Protein AF-A0AAT9QFZ4-F1 (afdb_monomer_lite)

Structure (mmCIF, N/CA/C/O backbone):
data_AF-A0AAT9QFZ4-F1
#
_entry.id   AF-A0AAT9QFZ4-F1
#
loop_
_atom_site.group_PDB
_atom_site.id
_atom_site.type_symbol
_atom_site.label_atom_id
_atom_site.label_alt_id
_atom_site.label_comp_id
_atom_site.label_asym_id
_atom_site.label_entity_id
_atom_site.label_seq_id
_atom_site.pdbx_PDB_ins_code
_atom_site.Cartn_x
_atom_site.Cartn_y
_atom_site.Cartn_z
_atom_site.occupancy
_atom_site.B_iso_or_equiv
_atom_site.auth_seq_id
_atom_site.auth_comp_id
_atom_site.auth_asym_id
_atom_site.auth_atom_id
_atom_site.pdbx_PDB_model_num
ATOM 1 N N . MET A 1 1 ? 22.760 4.584 -12.265 1.00 48.69 1 MET A N 1
ATOM 2 C CA . MET A 1 1 ? 21.454 3.976 -12.589 1.00 48.69 1 MET A CA 1
ATOM 3 C C . MET A 1 1 ? 20.406 4.919 -12.057 1.00 48.69 1 MET A C 1
ATOM 5 O O . MET A 1 1 ? 20.428 5.180 -10.860 1.00 48.69 1 MET A O 1
ATOM 9 N N . ASP A 1 2 ? 19.563 5.447 -12.933 1.00 65.06 2 ASP A N 1
ATOM 10 C CA . ASP A 1 2 ? 18.427 6.268 -12.525 1.00 65.06 2 ASP A CA 1
ATOM 11 C C . ASP A 1 2 ? 17.355 5.357 -11.928 1.00 65.06 2 ASP A C 1
ATOM 13 O O . ASP A 1 2 ? 17.004 4.336 -12.526 1.00 65.06 2 ASP A O 1
ATOM 17 N N . GLY A 1 3 ? 16.874 5.687 -10.731 1.00 73.81 3 GLY A N 1
ATOM 18 C CA . GLY A 1 3 ? 15.786 4.966 -10.087 1.00 73.81 3 GLY A CA 1
ATOM 19 C C . GLY A 1 3 ? 14.534 5.019 -10.950 1.00 73.81 3 GLY A C 1
ATOM 20 O O . GLY A 1 3 ? 14.154 6.075 -11.453 1.00 73.81 3 GLY A O 1
ATOM 21 N N . LYS A 1 4 ? 13.900 3.864 -11.132 1.00 84.88 4 LYS A N 1
ATOM 22 C CA . LYS A 1 4 ? 12.606 3.742 -11.797 1.00 84.88 4 LYS A CA 1
ATOM 23 C C . LYS A 1 4 ? 11.541 3.399 -10.766 1.00 84.88 4 LYS A C 1
ATOM 25 O O . LYS A 1 4 ? 11.828 2.791 -9.736 1.00 84.88 4 LYS A O 1
ATOM 30 N N . CYS A 1 5 ? 10.321 3.813 -11.068 1.00 87.44 5 CYS A N 1
ATOM 31 C CA . CYS A 1 5 ? 9.123 3.390 -10.365 1.00 87.44 5 CYS A CA 1
ATOM 32 C C . CYS A 1 5 ? 8.427 2.330 -11.199 1.00 87.44 5 CYS A C 1
ATOM 34 O O . CYS A 1 5 ? 8.426 2.443 -12.422 1.00 87.44 5 CYS A O 1
ATOM 36 N N . SER A 1 6 ? 7.809 1.342 -10.575 1.00 87.81 6 SER A N 1
ATOM 37 C CA . SER A 1 6 ? 7.064 0.307 -11.289 1.00 87.81 6 SER A CA 1
ATOM 38 C C . SER A 1 6 ? 5.858 -0.150 -10.489 1.00 87.81 6 SER A C 1
ATOM 40 O O . SER A 1 6 ? 5.814 0.049 -9.276 1.00 87.81 6 SER A O 1
ATOM 42 N N . PHE A 1 7 ? 4.905 -0.817 -11.137 1.00 86.75 7 PHE A N 1
ATOM 43 C CA . PHE A 1 7 ? 3.921 -1.598 -10.398 1.00 86.75 7 PHE A CA 1
ATOM 44 C C . PHE A 1 7 ? 4.599 -2.748 -9.658 1.00 86.75 7 PHE A C 1
ATOM 46 O O . PHE A 1 7 ? 5.543 -3.360 -10.160 1.00 86.75 7 PHE A O 1
ATOM 53 N N . PHE A 1 8 ? 4.114 -3.028 -8.455 1.00 85.12 8 PHE A N 1
ATOM 54 C CA . PHE A 1 8 ? 4.544 -4.164 -7.665 1.00 85.12 8 PHE A CA 1
ATOM 55 C C . PHE A 1 8 ? 3.471 -5.260 -7.768 1.00 85.12 8 PHE A C 1
ATOM 57 O O . PHE A 1 8 ? 2.448 -5.167 -7.087 1.00 85.12 8 PHE A O 1
ATOM 64 N N . PRO A 1 9 ? 3.657 -6.272 -8.639 1.00 76.12 9 PRO A N 1
ATOM 65 C CA . PRO A 1 9 ? 2.589 -7.192 -9.039 1.00 76.12 9 PRO A CA 1
ATOM 66 C C . PRO A 1 9 ? 2.037 -8.021 -7.882 1.00 76.12 9 PRO A C 1
ATOM 68 O O . PRO A 1 9 ? 0.861 -8.376 -7.882 1.00 76.12 9 PRO A O 1
ATOM 71 N N . ASP A 1 10 ? 2.869 -8.287 -6.876 1.00 77.19 10 ASP A N 1
ATOM 72 C CA . ASP A 1 10 ? 2.492 -9.094 -5.719 1.00 77.19 10 ASP A CA 1
ATOM 73 C C . ASP A 1 10 ? 1.719 -8.290 -4.658 1.00 77.19 10 ASP A C 1
ATOM 75 O O . ASP A 1 10 ? 1.138 -8.875 -3.743 1.00 77.19 10 ASP A O 1
ATOM 79 N N . ALA A 1 11 ? 1.667 -6.956 -4.770 1.00 79.00 11 ALA A N 1
ATOM 80 C CA . ALA A 1 11 ? 0.873 -6.111 -3.884 1.00 79.00 11 ALA A CA 1
ATOM 81 C C . ALA A 1 11 ? -0.368 -5.586 -4.602 1.00 79.00 11 ALA A C 1
ATOM 83 O O . ALA A 1 11 ? -0.405 -4.466 -5.107 1.00 79.00 11 ALA A O 1
ATOM 84 N N . SER A 1 12 ? -1.427 -6.389 -4.569 1.00 82.69 12 SER A N 1
ATOM 85 C CA . SER A 1 12 ? -2.798 -5.924 -4.810 1.00 82.69 12 SER A CA 1
ATOM 86 C C . SER A 1 12 ? -3.448 -5.357 -3.542 1.00 82.69 12 SER A C 1
ATOM 88 O O . SER A 1 12 ? -4.443 -4.640 -3.613 1.00 82.69 12 SER A O 1
ATOM 90 N N . THR A 1 13 ? -2.881 -5.656 -2.367 1.00 87.56 13 THR A N 1
ATOM 91 C CA . THR A 1 13 ? -3.397 -5.233 -1.059 1.00 87.56 13 THR A CA 1
ATOM 92 C C . THR A 1 13 ? -2.245 -4.954 -0.098 1.00 87.56 13 THR A C 1
ATOM 94 O O . THR A 1 13 ? -1.245 -5.670 -0.134 1.00 87.56 13 THR A O 1
ATOM 97 N N . ILE A 1 14 ? -2.403 -3.980 0.802 1.00 87.94 14 ILE A N 1
ATOM 98 C CA . ILE A 1 14 ? -1.485 -3.766 1.931 1.00 87.94 14 ILE A CA 1
ATOM 99 C C . ILE A 1 14 ? -2.222 -4.038 3.235 1.00 87.94 14 ILE A C 1
ATOM 101 O O . ILE A 1 14 ? -3.335 -3.556 3.443 1.00 87.94 14 ILE A O 1
ATOM 105 N N . THR A 1 15 ? -1.581 -4.774 4.139 1.00 89.69 15 THR A N 1
ATOM 106 C CA . THR A 1 15 ? -2.068 -4.974 5.504 1.00 89.69 15 THR A CA 1
ATOM 107 C C . THR A 1 15 ? -1.220 -4.201 6.502 1.00 89.69 15 THR A C 1
ATOM 109 O O . THR A 1 15 ? 0.005 -4.287 6.461 1.00 89.69 15 THR A O 1
ATOM 112 N N . ALA A 1 16 ? -1.861 -3.506 7.436 1.00 87.12 16 ALA A N 1
ATOM 113 C CA . ALA A 1 16 ? -1.199 -2.877 8.575 1.00 87.12 16 ALA A CA 1
ATOM 114 C C . ALA A 1 16 ? -1.957 -3.201 9.863 1.00 87.12 16 ALA A C 1
ATOM 116 O O . ALA A 1 16 ? -3.169 -3.388 9.841 1.00 87.12 16 ALA A O 1
ATOM 117 N N . ASN A 1 17 ? -1.264 -3.246 10.997 1.00 88.12 17 ASN A N 1
ATOM 118 C CA . ASN A 1 17 ? -1.921 -3.414 12.290 1.00 88.12 17 ASN A CA 1
ATOM 119 C C . ASN A 1 17 ? -2.176 -2.047 12.915 1.00 88.12 17 ASN A C 1
ATOM 121 O O . ASN A 1 17 ? -1.271 -1.218 13.009 1.00 88.12 17 ASN A O 1
ATOM 125 N N . HIS A 1 18 ? -3.407 -1.815 13.360 1.00 83.81 18 HIS A N 1
ATOM 126 C CA . HIS A 1 18 ? -3.744 -0.600 14.083 1.00 83.81 18 HIS A CA 1
ATOM 127 C C . HIS A 1 18 ? -3.112 -0.646 15.484 1.00 83.81 18 HIS A C 1
ATOM 129 O O . HIS A 1 18 ? -3.246 -1.631 16.213 1.00 83.81 18 HIS A O 1
ATOM 135 N N . THR A 1 19 ? -2.413 0.417 15.879 1.00 83.50 19 THR A N 1
ATOM 136 C CA . THR A 1 19 ? -1.668 0.475 17.154 1.00 83.50 19 THR A CA 1
ATOM 137 C C . THR A 1 19 ? -2.573 0.698 18.367 1.00 83.50 19 THR A C 1
ATOM 139 O O . THR A 1 19 ? -2.159 0.488 19.501 1.00 83.50 19 THR A O 1
ATOM 142 N N . GLY A 1 20 ? -3.820 1.109 18.130 1.00 74.38 20 GLY A N 1
ATOM 143 C CA . GLY A 1 20 ? -4.796 1.476 19.161 1.00 74.38 20 GLY A CA 1
ATOM 144 C C . GLY A 1 20 ? -4.849 2.980 19.424 1.00 74.38 20 GLY A C 1
ATOM 145 O O . GLY A 1 20 ? -5.816 3.448 20.016 1.00 74.38 20 GLY A O 1
ATOM 146 N N . ALA A 1 21 ? -3.866 3.737 18.930 1.00 74.94 21 ALA A N 1
ATOM 147 C CA . ALA A 1 21 ? -3.907 5.190 18.937 1.00 74.94 21 ALA A CA 1
ATOM 148 C C . ALA A 1 21 ? -4.867 5.690 17.853 1.00 74.94 21 ALA A C 1
ATOM 150 O O . ALA A 1 21 ? -4.721 5.358 16.679 1.00 74.94 21 ALA A O 1
ATOM 151 N N . ASP A 1 22 ? -5.847 6.484 18.260 1.00 75.75 22 ASP A N 1
ATOM 152 C CA . ASP A 1 22 ? -6.744 7.178 17.349 1.00 75.75 22 ASP A CA 1
ATOM 153 C C . ASP A 1 22 ? -6.102 8.509 16.947 1.00 75.75 22 ASP A C 1
ATOM 155 O O . ASP A 1 22 ? -5.947 9.416 17.767 1.00 75.75 22 ASP A O 1
ATOM 159 N N . HIS A 1 23 ? -5.658 8.600 15.695 1.00 73.81 23 HIS A N 1
ATOM 160 C CA . HIS A 1 23 ? -5.078 9.829 15.169 1.00 73.81 23 HIS A CA 1
ATOM 161 C C . HIS A 1 23 ? -6.180 10.775 14.671 1.00 73.81 23 HIS A C 1
ATOM 163 O O . HIS A 1 23 ? -7.075 10.337 13.936 1.00 73.81 23 HIS A O 1
ATOM 169 N N . PRO A 1 24 ? -6.103 12.083 14.994 1.00 72.69 24 PRO A N 1
ATOM 170 C CA . PRO A 1 24 ? -7.007 13.081 14.433 1.00 72.69 24 PRO A CA 1
ATOM 171 C C . PRO A 1 24 ? -7.038 12.983 12.902 1.00 72.69 24 PRO A C 1
ATOM 173 O O . PRO A 1 24 ? -5.991 12.952 12.260 1.00 72.69 24 PRO A O 1
ATOM 176 N N . GLY A 1 25 ? -8.235 12.897 12.322 1.00 76.81 25 GLY A N 1
ATOM 177 C CA . GLY A 1 25 ? -8.430 12.801 10.871 1.00 76.81 25 GLY A CA 1
ATOM 178 C C . GLY A 1 25 ? -8.379 11.384 10.287 1.00 76.81 25 GLY A C 1
ATOM 179 O O . GLY A 1 25 ? -8.813 11.202 9.150 1.00 76.81 25 GLY A O 1
ATOM 180 N N . PHE A 1 26 ? -7.954 10.355 11.038 1.00 82.25 26 PHE A N 1
ATOM 181 C CA . PHE A 1 26 ? -7.979 8.971 10.534 1.00 82.25 26 PHE A CA 1
ATOM 182 C C . PHE A 1 26 ? -9.410 8.519 10.221 1.00 82.25 26 PHE A C 1
ATOM 184 O O . PHE A 1 26 ? -9.680 8.011 9.135 1.00 82.25 26 PHE A O 1
ATOM 191 N N . ARG A 1 27 ? -10.351 8.771 11.142 1.00 85.19 27 ARG A N 1
ATOM 192 C CA . ARG A 1 27 ? -11.767 8.426 10.939 1.00 85.19 27 ARG A CA 1
ATOM 193 C C . ARG A 1 27 ? -12.371 9.112 9.719 1.00 85.19 27 ARG A C 1
ATOM 195 O O . ARG A 1 27 ? -13.060 8.463 8.939 1.00 85.19 27 ARG A O 1
ATOM 202 N N . GLU A 1 28 ? -12.109 10.404 9.557 1.00 83.94 28 GLU A N 1
ATOM 203 C CA . GLU A 1 28 ? -12.592 11.190 8.418 1.00 83.94 28 GLU A CA 1
ATOM 204 C C . GLU A 1 28 ? -12.022 10.650 7.103 1.00 83.94 28 GLU A C 1
ATOM 206 O O . GLU A 1 28 ? -12.772 10.390 6.168 1.00 83.94 28 GLU A O 1
ATOM 211 N N . THR A 1 29 ? -10.721 10.357 7.082 1.00 81.88 29 THR A N 1
ATOM 212 C CA . THR A 1 29 ? -10.016 9.793 5.924 1.00 81.88 29 THR A CA 1
ATOM 213 C C . THR A 1 29 ? -10.564 8.419 5.526 1.00 81.88 29 THR A C 1
ATOM 215 O O . THR A 1 29 ? -10.817 8.164 4.350 1.00 81.88 29 THR A O 1
ATOM 218 N N . VAL A 1 30 ? -10.802 7.530 6.498 1.00 85.25 30 VAL A N 1
ATOM 219 C CA . VAL A 1 30 ? -11.407 6.211 6.240 1.00 85.25 30 VAL A CA 1
ATOM 220 C C . VAL A 1 30 ? -12.848 6.354 5.745 1.00 85.25 30 VAL A C 1
ATOM 222 O O . VAL A 1 30 ? -13.244 5.649 4.820 1.00 85.25 30 VAL A O 1
ATOM 225 N N . THR A 1 31 ? -13.616 7.281 6.322 1.00 85.81 31 THR A N 1
ATOM 226 C CA . THR A 1 31 ? -15.020 7.524 5.944 1.00 85.81 31 THR A CA 1
ATOM 227 C C . THR A 1 31 ? -15.139 8.134 4.545 1.00 85.81 31 THR A C 1
ATOM 229 O O . THR A 1 31 ? -16.063 7.794 3.812 1.00 85.81 31 THR A O 1
ATOM 232 N N . ALA A 1 32 ? -14.191 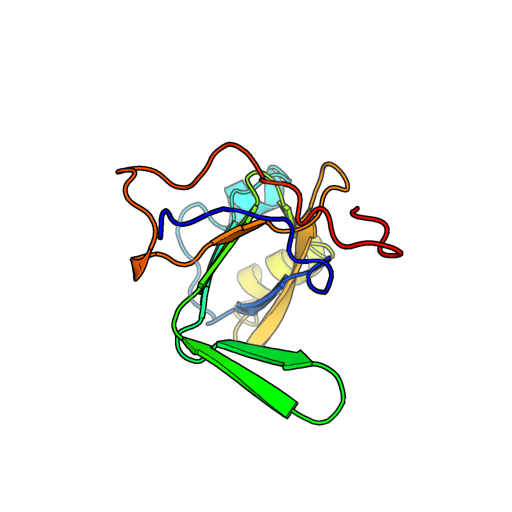8.984 4.141 1.00 83.94 32 ALA A N 1
ATOM 233 C CA . ALA A 1 32 ? -14.139 9.568 2.800 1.00 83.94 32 ALA A CA 1
ATOM 234 C C . ALA A 1 32 ? -13.894 8.525 1.691 1.00 83.94 32 ALA A C 1
ATOM 236 O O . ALA A 1 32 ? -14.177 8.791 0.525 1.00 83.94 32 ALA A O 1
ATOM 237 N N . GLY A 1 33 ? -13.389 7.335 2.039 1.00 79.38 33 GLY A N 1
ATOM 238 C CA . GLY A 1 33 ? -13.271 6.202 1.118 1.00 79.38 33 GLY A CA 1
ATOM 239 C C . GLY A 1 33 ? -12.116 6.289 0.116 1.00 79.38 33 GLY A C 1
ATOM 240 O O . GLY A 1 33 ? -12.020 5.431 -0.759 1.00 79.38 33 GLY A O 1
ATOM 241 N N . ALA A 1 34 ? -11.236 7.283 0.244 1.00 82.75 34 ALA A N 1
ATOM 242 C CA . ALA A 1 34 ? -10.030 7.421 -0.563 1.00 82.75 34 ALA A CA 1
ATOM 243 C C . ALA A 1 34 ? -8.908 8.054 0.267 1.00 82.75 34 ALA A C 1
ATOM 245 O O . ALA A 1 34 ? -9.041 9.172 0.764 1.00 82.75 34 ALA A O 1
ATOM 246 N N . LEU A 1 35 ? -7.796 7.336 0.405 1.00 87.31 35 LEU A N 1
ATOM 247 C CA . LEU A 1 35 ? -6.606 7.797 1.114 1.00 87.31 35 LEU A CA 1
ATOM 248 C C . LEU A 1 35 ? -5.343 7.499 0.314 1.00 87.31 35 LEU A C 1
ATOM 250 O O . LEU A 1 35 ? -5.237 6.457 -0.327 1.00 87.31 35 LEU A O 1
ATOM 254 N N . SER A 1 36 ? -4.373 8.405 0.371 1.00 87.62 36 SER A N 1
ATOM 255 C CA . SER A 1 36 ? -3.032 8.115 -0.129 1.00 87.62 36 SER A CA 1
ATOM 256 C C . SER A 1 36 ? -2.301 7.268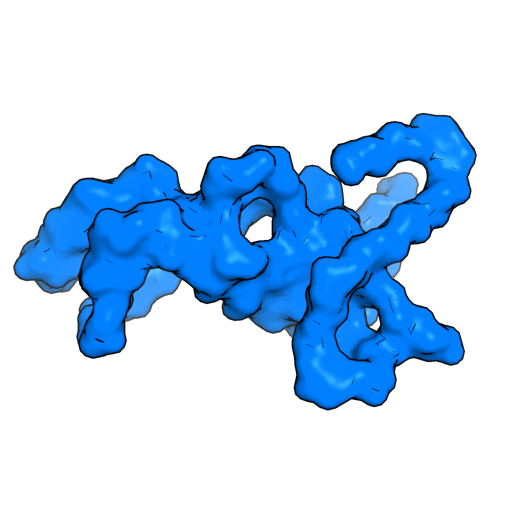 0.906 1.00 87.62 36 SER A C 1
ATOM 258 O O . SER A 1 36 ? -2.311 7.592 2.096 1.00 87.62 36 SER A O 1
ATOM 260 N N . LEU A 1 37 ? -1.691 6.170 0.467 1.00 88.94 37 LEU A N 1
ATOM 261 C CA . LEU A 1 37 ? -0.928 5.274 1.328 1.00 88.94 37 LEU A CA 1
ATOM 262 C C . LEU A 1 37 ? 0.514 5.209 0.843 1.00 88.94 37 LEU A C 1
ATOM 264 O O . LEU A 1 37 ? 0.762 4.985 -0.338 1.00 88.94 37 LEU A O 1
ATOM 268 N N . GLN A 1 38 ? 1.454 5.345 1.773 1.00 90.38 38 GLN A N 1
ATOM 269 C CA . GLN A 1 38 ? 2.878 5.139 1.546 1.00 90.38 38 GLN A CA 1
ATOM 270 C C . GLN A 1 38 ? 3.454 4.334 2.712 1.00 90.38 38 GLN A C 1
ATOM 272 O O . GLN A 1 38 ? 3.182 4.625 3.876 1.00 90.38 38 GLN A O 1
ATOM 277 N N . THR A 1 39 ? 4.255 3.322 2.402 1.00 89.38 39 THR A N 1
ATOM 278 C CA . THR A 1 39 ? 4.976 2.506 3.380 1.00 89.38 39 THR A CA 1
ATOM 279 C C . THR A 1 39 ? 6.412 2.283 2.914 1.00 89.38 39 THR A C 1
ATOM 281 O O . THR A 1 39 ? 6.686 2.244 1.716 1.00 89.38 39 THR A O 1
ATOM 284 N N . GLN A 1 40 ? 7.333 2.176 3.867 1.00 91.38 40 GLN A N 1
ATOM 285 C CA . GLN A 1 40 ? 8.757 1.959 3.629 1.00 91.38 40 GLN A CA 1
ATOM 286 C C . GLN A 1 40 ? 9.150 0.593 4.175 1.00 91.38 40 GLN A C 1
ATOM 288 O O . GLN A 1 40 ? 8.841 0.283 5.327 1.00 91.38 40 GLN A O 1
ATOM 293 N N . TRP A 1 41 ? 9.834 -0.202 3.358 1.00 90.75 41 TRP A N 1
ATOM 294 C CA . TRP A 1 41 ? 10.352 -1.518 3.728 1.00 90.75 41 TRP A CA 1
ATOM 295 C C . TRP A 1 41 ? 11.870 -1.518 3.551 1.00 90.75 41 TRP A C 1
ATOM 297 O O . TRP A 1 41 ? 12.341 -1.305 2.439 1.00 90.75 41 TRP A O 1
ATOM 307 N N . ASP A 1 42 ? 12.628 -1.752 4.625 1.00 89.31 42 ASP A N 1
ATOM 308 C CA . ASP A 1 42 ? 14.087 -1.546 4.636 1.00 89.31 42 ASP A CA 1
ATOM 309 C C . ASP A 1 42 ? 14.906 -2.749 4.123 1.00 89.31 42 ASP A C 1
ATOM 311 O O . ASP A 1 42 ? 15.959 -2.562 3.521 1.00 89.31 42 ASP A O 1
ATOM 315 N N . ASP A 1 43 ? 14.400 -3.977 4.283 1.00 88.56 43 ASP A N 1
ATOM 316 C CA . ASP A 1 43 ? 15.092 -5.225 3.910 1.00 88.56 43 ASP A CA 1
ATOM 317 C C . ASP A 1 43 ? 14.347 -5.995 2.811 1.00 88.56 43 ASP A C 1
ATOM 319 O O . ASP A 1 43 ? 14.129 -7.213 2.890 1.00 88.56 43 ASP A O 1
ATOM 323 N N . PHE A 1 44 ? 13.904 -5.286 1.774 1.00 89.06 44 PHE A N 1
ATOM 324 C CA . PHE A 1 44 ? 13.111 -5.901 0.723 1.00 89.06 44 PHE A CA 1
ATOM 325 C C . PHE A 1 44 ? 13.947 -6.835 -0.153 1.00 89.06 44 PHE A C 1
ATOM 327 O O . PHE A 1 44 ? 15.098 -6.563 -0.514 1.00 89.06 44 PHE A O 1
ATOM 334 N N . ALA A 1 45 ? 13.344 -7.964 -0.510 1.00 88.69 45 ALA A N 1
ATOM 335 C CA . ALA A 1 45 ? 13.969 -8.975 -1.334 1.00 88.69 45 ALA A CA 1
ATOM 336 C C . ALA A 1 45 ? 12.940 -9.646 -2.230 1.00 88.69 45 ALA A C 1
ATOM 338 O O . ALA A 1 45 ? 11.824 -9.931 -1.797 1.00 88.69 45 ALA A O 1
ATOM 339 N N . ILE A 1 46 ? 13.358 -9.964 -3.449 1.00 85.00 46 ILE A N 1
ATOM 340 C CA . ILE A 1 46 ? 12.549 -10.713 -4.408 1.00 85.00 46 ILE A CA 1
ATOM 341 C C . ILE A 1 46 ? 13.163 -12.083 -4.667 1.00 85.00 46 ILE A C 1
ATOM 343 O O . ILE A 1 46 ? 14.382 -12.269 -4.587 1.00 85.00 46 ILE A O 1
ATOM 347 N N . GLN A 1 47 ? 12.310 -13.050 -4.985 1.00 84.88 47 GLN A N 1
ATOM 348 C CA . GLN A 1 47 ? 12.727 -14.389 -5.373 1.00 84.88 47 GLN A CA 1
ATOM 349 C C . GLN A 1 47 ? 12.785 -14.476 -6.903 1.00 84.88 47 GLN A C 1
ATOM 351 O O . GLN A 1 47 ? 11.782 -14.261 -7.575 1.00 84.88 47 GLN A O 1
ATOM 356 N N . ILE A 1 48 ? 13.949 -14.823 -7.455 1.00 82.25 48 ILE A N 1
ATOM 357 C CA . ILE A 1 48 ? 14.144 -15.068 -8.890 1.00 82.25 48 ILE A CA 1
ATOM 358 C C . ILE A 1 48 ? 14.630 -16.508 -9.057 1.00 82.25 48 ILE A C 1
ATOM 360 O O . ILE A 1 48 ? 15.781 -16.841 -8.754 1.00 82.25 48 ILE A O 1
ATOM 364 N N . GLY A 1 49 ? 13.734 -17.389 -9.508 1.00 84.94 49 GLY A N 1
ATOM 365 C CA . GLY A 1 49 ? 13.997 -18.827 -9.558 1.00 84.94 49 GLY A CA 1
ATOM 366 C C . GLY A 1 49 ? 14.335 -19.371 -8.166 1.00 84.94 49 GLY A C 1
ATOM 367 O O . GLY A 1 49 ? 13.540 -19.256 -7.239 1.00 84.94 49 GLY A O 1
ATOM 368 N N . ASN A 1 50 ? 15.532 -19.937 -7.994 1.00 90.38 50 ASN A N 1
ATOM 369 C CA . ASN A 1 50 ? 16.023 -20.446 -6.707 1.00 90.38 50 ASN A CA 1
ATOM 370 C C . ASN A 1 50 ? 16.927 -19.459 -5.943 1.00 90.38 50 ASN A C 1
ATOM 372 O O . ASN A 1 50 ? 17.542 -19.845 -4.950 1.00 90.38 50 ASN A O 1
ATOM 376 N N . ARG A 1 51 ? 17.024 -18.198 -6.383 1.00 89.75 51 ARG A N 1
ATOM 377 C CA . ARG A 1 51 ? 17.866 -17.177 -5.748 1.00 89.75 51 ARG A CA 1
ATOM 378 C C . ARG A 1 51 ? 17.022 -16.070 -5.129 1.00 89.75 51 ARG A C 1
ATOM 380 O O . ARG A 1 51 ? 16.119 -15.541 -5.769 1.00 89.75 51 ARG A O 1
ATOM 387 N N . LYS A 1 52 ? 17.380 -15.684 -3.905 1.00 90.62 52 LYS A N 1
ATOM 388 C CA . LYS A 1 52 ? 16.863 -14.486 -3.241 1.00 90.62 52 LYS A CA 1
ATOM 389 C C . LYS A 1 52 ? 17.768 -13.306 -3.588 1.00 90.62 52 LYS A C 1
ATOM 391 O O . LYS A 1 52 ? 18.968 -13.358 -3.318 1.00 90.62 52 LYS A O 1
ATOM 396 N N . LEU A 1 53 ? 17.205 -12.263 -4.186 1.00 89.25 53 LEU A N 1
ATOM 397 C CA . LEU A 1 53 ? 17.904 -11.018 -4.483 1.00 89.25 53 LEU A CA 1
ATOM 398 C C . LEU A 1 53 ? 17.500 -9.965 -3.452 1.00 89.25 53 LEU A C 1
ATOM 400 O O . LEU A 1 53 ? 16.339 -9.566 -3.402 1.00 89.25 53 LEU A O 1
ATOM 404 N N . MET A 1 54 ? 18.460 -9.529 -2.635 1.00 91.12 54 MET A N 1
ATOM 405 C CA . MET A 1 54 ? 18.266 -8.415 -1.706 1.00 91.12 54 MET A CA 1
ATOM 406 C C . MET A 1 54 ? 18.299 -7.105 -2.489 1.00 91.12 54 MET A C 1
ATOM 408 O O . MET A 1 54 ? 19.285 -6.809 -3.165 1.00 91.12 54 MET A O 1
ATOM 412 N N . LEU A 1 55 ? 17.214 -6.347 -2.398 1.00 86.62 55 LEU A N 1
ATOM 413 C CA . LEU A 1 55 ? 17.046 -5.054 -3.051 1.00 86.62 55 LEU A CA 1
ATOM 414 C C . LEU A 1 55 ? 17.262 -3.883 -2.081 1.00 86.62 55 LEU A C 1
ATOM 416 O O . LEU A 1 55 ? 17.534 -2.775 -2.534 1.00 86.62 55 LEU A O 1
ATOM 420 N N . GLY A 1 56 ? 17.196 -4.146 -0.772 1.00 90.81 56 GLY A N 1
ATOM 421 C CA . GLY A 1 56 ? 17.349 -3.136 0.272 1.00 90.81 56 GLY A CA 1
ATOM 422 C C . GLY A 1 56 ? 16.059 -2.351 0.465 1.00 90.81 56 GLY A C 1
ATOM 423 O O . GLY A 1 56 ? 14.969 -2.925 0.416 1.00 90.81 56 GLY A O 1
ATOM 424 N N . GLN A 1 57 ? 16.182 -1.043 0.672 1.00 93.06 57 GLN A N 1
ATOM 425 C CA . GLN A 1 57 ? 15.036 -0.199 0.963 1.00 93.06 57 GLN A CA 1
ATOM 426 C C . GLN A 1 57 ? 14.164 0.035 -0.278 1.00 93.06 57 GLN A C 1
ATOM 428 O O . GLN A 1 57 ? 14.653 0.442 -1.337 1.00 93.06 57 GLN A O 1
ATOM 433 N N . ILE A 1 58 ? 12.853 -0.148 -0.126 1.00 91.88 58 ILE A N 1
ATOM 434 C CA . ILE A 1 58 ? 11.844 0.284 -1.098 1.00 91.88 58 ILE A CA 1
ATOM 435 C C . ILE A 1 58 ? 10.765 1.127 -0.422 1.00 91.88 58 ILE A C 1
ATOM 437 O O . ILE A 1 58 ? 10.458 0.959 0.760 1.00 91.88 58 ILE A O 1
ATOM 441 N N . ILE A 1 59 ? 10.150 2.005 -1.204 1.00 92.38 59 ILE A N 1
ATOM 442 C CA . ILE A 1 59 ? 8.900 2.669 -0.855 1.00 92.38 59 ILE A CA 1
ATOM 443 C C . ILE A 1 59 ? 7.803 2.074 -1.726 1.00 92.38 59 ILE A C 1
ATOM 445 O O . ILE A 1 59 ? 7.917 2.080 -2.952 1.00 92.38 59 ILE A O 1
ATOM 449 N N . LEU A 1 60 ? 6.746 1.587 -1.082 1.00 91.81 60 LEU A N 1
ATOM 450 C CA . LEU A 1 60 ? 5.523 1.114 -1.715 1.00 91.81 60 LEU A CA 1
ATOM 451 C C . LEU A 1 60 ? 4.414 2.138 -1.451 1.00 91.81 60 LEU A C 1
ATOM 453 O O . LEU A 1 60 ? 4.194 2.533 -0.305 1.00 91.81 60 LEU A O 1
ATOM 457 N N . PHE A 1 61 ? 3.721 2.589 -2.491 1.00 92.25 61 PHE A N 1
ATOM 458 C CA . PHE A 1 61 ? 2.708 3.631 -2.361 1.00 92.25 61 PHE A CA 1
ATOM 459 C C . PHE A 1 61 ? 1.556 3.475 -3.352 1.00 92.25 61 PHE A C 1
ATOM 461 O O . PHE A 1 61 ? 1.672 2.809 -4.382 1.00 92.25 61 PHE A O 1
ATOM 468 N N . HIS A 1 62 ? 0.430 4.104 -3.030 1.00 92.12 62 HIS A N 1
ATOM 469 C CA . HIS A 1 62 ? -0.720 4.214 -3.913 1.00 92.12 62 HIS A CA 1
ATOM 470 C C . HIS A 1 62 ? -1.490 5.510 -3.618 1.00 92.12 62 HIS A C 1
ATOM 472 O O . HIS A 1 62 ? -1.764 5.789 -2.448 1.00 92.12 62 HIS A O 1
ATOM 478 N N . PRO A 1 63 ? -1.857 6.306 -4.641 1.00 90.06 63 PRO A N 1
ATOM 479 C CA . PRO A 1 63 ? -2.475 7.618 -4.434 1.00 90.06 63 PRO A CA 1
ATOM 480 C C . PRO A 1 63 ? -3.912 7.544 -3.902 1.00 90.06 63 PRO A C 1
ATOM 482 O O . PRO A 1 63 ? -4.393 8.512 -3.321 1.00 90.06 63 PRO A O 1
ATOM 485 N N . SER A 1 64 ? -4.603 6.418 -4.108 1.00 91.38 64 SER A N 1
ATOM 486 C CA . SER A 1 64 ? -5.994 6.247 -3.680 1.00 91.38 64 SER A CA 1
ATOM 487 C C . SER A 1 64 ? -6.312 4.808 -3.278 1.00 91.38 64 SER A C 1
ATOM 489 O O . SER A 1 64 ? -6.482 3.929 -4.122 1.00 91.38 64 SER A O 1
ATOM 491 N N . VAL A 1 65 ? -6.372 4.540 -1.980 1.00 93.19 65 VAL A N 1
ATOM 492 C CA . VAL A 1 65 ? -6.799 3.256 -1.415 1.00 93.19 65 VAL A CA 1
ATOM 493 C C . VAL A 1 65 ? -8.008 3.455 -0.514 1.00 93.19 65 VAL A C 1
ATOM 495 O O . VAL A 1 65 ? -8.280 4.554 -0.035 1.00 93.19 65 VAL A O 1
ATOM 498 N N . ARG A 1 66 ? -8.730 2.373 -0.254 1.00 93.00 66 ARG A N 1
ATOM 499 C CA . ARG A 1 66 ? -9.793 2.314 0.747 1.00 93.00 66 ARG A CA 1
ATOM 500 C C . ARG A 1 66 ? -9.530 1.176 1.711 1.00 93.00 66 ARG A C 1
ATOM 502 O O . ARG A 1 66 ? -8.863 0.199 1.366 1.00 93.00 66 ARG A O 1
ATOM 509 N N . LEU A 1 67 ? -10.101 1.286 2.901 1.00 92.88 67 LEU A N 1
ATOM 510 C CA . LEU A 1 67 ? -10.148 0.166 3.824 1.00 92.88 67 LEU A CA 1
ATOM 511 C C . LEU A 1 67 ? -11.242 -0.811 3.375 1.00 92.88 67 LEU A C 1
ATOM 513 O O . LEU A 1 67 ? -12.368 -0.392 3.108 1.00 92.88 67 LEU A O 1
ATOM 517 N N . GLU A 1 68 ? -10.916 -2.099 3.260 1.00 92.06 68 GLU A N 1
ATOM 518 C CA . GLU A 1 68 ? -11.877 -3.113 2.796 1.00 92.06 68 GLU A CA 1
ATOM 519 C C . GLU A 1 68 ? -13.057 -3.276 3.771 1.00 92.06 68 GLU A C 1
ATOM 521 O O . GLU A 1 68 ? -14.196 -3.365 3.324 1.00 92.06 68 GLU A O 1
ATOM 526 N N . ASP A 1 69 ? -12.788 -3.227 5.081 1.00 90.69 69 ASP A N 1
ATOM 527 C CA . ASP A 1 69 ? -13.768 -3.379 6.168 1.00 90.69 69 ASP A CA 1
ATOM 528 C C . ASP A 1 69 ? -13.773 -2.141 7.090 1.00 90.69 69 ASP A C 1
ATOM 530 O O . ASP A 1 69 ? -13.458 -2.190 8.284 1.00 90.69 69 ASP A O 1
ATOM 534 N N . ALA A 1 70 ? -14.043 -0.980 6.483 1.00 91.06 70 ALA A N 1
ATOM 535 C CA . ALA A 1 70 ? -14.030 0.325 7.146 1.00 91.06 70 ALA A CA 1
ATOM 536 C C . 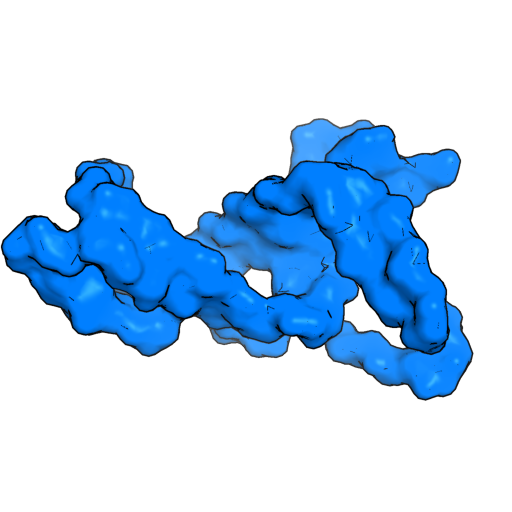ALA A 1 70 ? -14.930 0.374 8.391 1.00 91.06 70 ALA A C 1
ATOM 538 O O . ALA A 1 70 ? -14.498 0.842 9.444 1.00 91.06 70 ALA A O 1
ATOM 539 N N . GLU A 1 71 ? -16.158 -0.134 8.285 1.00 91.12 71 GLU A N 1
ATOM 540 C CA . GLU A 1 71 ? -17.156 -0.078 9.356 1.00 91.12 71 GLU A CA 1
ATOM 541 C C . GLU A 1 71 ? -16.700 -0.848 10.601 1.00 91.12 71 GLU A C 1
ATOM 543 O O . GLU A 1 71 ? -16.698 -0.295 11.705 1.00 91.12 71 GLU A O 1
ATOM 548 N N . THR A 1 72 ? -16.221 -2.083 10.431 1.00 90.56 72 THR A N 1
ATOM 549 C CA . THR A 1 72 ? -15.740 -2.905 11.550 1.00 90.56 72 THR A CA 1
ATOM 550 C C . THR A 1 72 ? -14.534 -2.270 12.231 1.00 90.56 72 THR A C 1
ATOM 552 O O . THR A 1 72 ? -14.459 -2.233 13.464 1.00 90.56 72 THR A O 1
ATOM 555 N N . VAL A 1 73 ? -13.582 -1.744 11.454 1.00 90.31 73 VAL A N 1
ATOM 556 C CA . VAL A 1 73 ? -12.394 -1.087 12.017 1.00 90.31 73 VAL A CA 1
ATOM 557 C C . VAL A 1 73 ? -12.788 0.174 12.784 1.00 90.31 73 VAL A C 1
ATOM 559 O O . VAL A 1 73 ? -12.374 0.336 13.932 1.00 90.31 73 VAL A O 1
ATOM 562 N N . LEU A 1 74 ? -13.639 1.033 12.216 1.00 90.25 74 LEU A N 1
ATOM 563 C CA . LEU A 1 74 ? -14.122 2.244 12.890 1.00 90.25 74 LEU A CA 1
ATOM 564 C C . LEU A 1 74 ? -14.936 1.927 14.154 1.00 90.25 74 LEU A C 1
ATOM 566 O O . LEU A 1 74 ? -14.808 2.636 15.160 1.00 90.25 74 LEU A O 1
ATOM 570 N N . GLY A 1 75 ? -15.718 0.845 14.138 1.00 91.00 75 GLY A N 1
ATOM 571 C CA . GLY A 1 75 ? -16.422 0.327 15.309 1.00 91.00 75 GLY A CA 1
ATOM 572 C C . GLY A 1 75 ? -15.455 -0.067 16.427 1.00 91.00 75 GLY A C 1
ATOM 573 O O . GLY A 1 75 ? -15.604 0.384 17.565 1.00 91.00 75 GLY A O 1
ATOM 574 N N . LYS A 1 76 ? -14.394 -0.816 16.100 1.00 90.50 76 LYS A N 1
ATOM 575 C CA . LYS A 1 76 ? -13.348 -1.191 17.068 1.00 90.50 76 LYS A CA 1
ATOM 576 C C . LYS A 1 76 ? -12.573 0.011 17.603 1.00 90.50 76 LYS A C 1
ATOM 578 O O . LYS A 1 76 ? -12.248 0.024 18.788 1.00 90.50 76 LYS A O 1
ATOM 583 N N . ILE A 1 77 ? -12.296 1.025 16.779 1.00 88.69 77 ILE A N 1
ATOM 584 C CA . ILE A 1 77 ? -11.641 2.265 17.242 1.00 88.69 77 ILE A CA 1
ATOM 585 C C . ILE A 1 77 ? -12.553 2.986 18.236 1.00 88.69 77 ILE A C 1
ATOM 587 O O . ILE A 1 77 ? -12.110 3.365 19.316 1.00 88.69 77 ILE A O 1
ATOM 591 N N . SER A 1 78 ? -13.841 3.121 17.914 1.00 89.62 78 SER A N 1
ATOM 592 C CA . SER A 1 78 ? -14.832 3.756 18.797 1.00 89.62 78 SER A CA 1
ATOM 593 C C . SER A 1 78 ? -15.029 3.008 20.119 1.00 89.62 78 SER A C 1
ATOM 595 O O . SER A 1 78 ? -15.263 3.642 21.143 1.00 89.62 78 SER A O 1
ATOM 597 N N . ALA A 1 79 ? -14.866 1.683 20.123 1.00 90.19 79 ALA A N 1
ATOM 598 C CA . ALA A 1 79 ? -14.912 0.857 21.328 1.00 90.19 79 ALA A CA 1
ATOM 599 C C . ALA A 1 79 ? -13.587 0.815 22.122 1.00 90.19 79 ALA A C 1
ATOM 601 O O . ALA A 1 79 ? -13.526 0.153 23.157 1.00 90.19 79 ALA A O 1
ATOM 602 N N . GLY A 1 80 ? -12.510 1.456 21.645 1.00 88.94 80 GLY A N 1
ATOM 603 C CA . GLY A 1 80 ? -11.178 1.362 22.261 1.00 88.94 80 GLY A CA 1
ATOM 604 C C . GLY A 1 80 ? -10.508 -0.013 22.101 1.00 88.94 80 GLY A C 1
ATOM 605 O O . GLY A 1 80 ? -9.589 -0.348 22.841 1.00 88.94 80 GLY A O 1
ATOM 606 N N . GLN A 1 81 ? -10.962 -0.820 21.138 1.00 91.12 81 GLN A N 1
ATOM 607 C CA . GLN A 1 81 ? -10.539 -2.207 20.891 1.00 91.12 81 GLN A CA 1
ATOM 608 C C . GLN A 1 81 ? -9.763 -2.372 19.573 1.00 91.12 81 GLN A C 1
ATOM 610 O O . GLN A 1 81 ? -9.597 -3.480 19.067 1.00 91.12 81 GLN A O 1
ATOM 615 N N . ALA A 1 82 ? -9.300 -1.274 18.976 1.00 87.88 82 ALA A N 1
ATOM 616 C CA . ALA A 1 82 ? -8.627 -1.320 17.680 1.00 87.88 82 ALA A CA 1
ATOM 617 C C . ALA A 1 82 ? -7.181 -1.826 17.739 1.00 87.88 82 ALA A C 1
ATOM 619 O O . ALA A 1 82 ? -6.645 -2.207 16.702 1.00 87.88 82 ALA A O 1
ATOM 620 N N . ALA A 1 83 ? -6.538 -1.845 18.909 1.00 91.25 83 ALA A N 1
ATOM 621 C CA . ALA A 1 83 ? -5.162 -2.323 19.038 1.00 91.25 83 ALA A CA 1
ATOM 622 C C . ALA A 1 83 ? -5.017 -3.763 18.507 1.00 91.25 83 ALA A C 1
ATOM 624 O O . ALA A 1 83 ? -5.771 -4.656 18.889 1.00 91.25 83 ALA A O 1
ATOM 625 N N . GLY A 1 84 ? -4.067 -3.977 17.595 1.00 89.00 84 GLY A N 1
ATOM 626 C CA . GLY A 1 84 ? -3.824 -5.275 16.958 1.00 89.00 84 GLY A CA 1
ATOM 627 C C . GLY A 1 84 ? -4.829 -5.657 15.867 1.00 89.00 84 GLY A C 1
ATOM 628 O O . GLY A 1 84 ? -4.693 -6.721 15.270 1.00 89.00 84 GLY A O 1
ATOM 629 N N . THR A 1 85 ? -5.819 -4.811 15.563 1.00 90.38 85 THR A N 1
ATOM 630 C CA . THR A 1 85 ? -6.728 -5.064 14.439 1.00 90.38 85 THR A CA 1
ATOM 631 C C . THR A 1 85 ? -5.974 -4.916 13.123 1.00 90.38 85 THR A C 1
ATOM 633 O O . THR A 1 85 ? -5.407 -3.859 12.841 1.00 90.38 85 THR A O 1
ATOM 636 N N . THR A 1 86 ? -5.995 -5.969 12.307 1.00 92.44 86 THR A N 1
ATOM 637 C CA . THR A 1 86 ? -5.455 -5.932 10.949 1.00 92.44 86 THR A CA 1
ATOM 638 C C . THR A 1 86 ? -6.374 -5.121 10.044 1.00 92.44 86 THR A C 1
ATOM 640 O O . THR A 1 86 ? -7.552 -5.426 9.876 1.00 92.44 86 THR A O 1
ATOM 643 N N . MET A 1 87 ? -5.809 -4.077 9.460 1.00 91.94 87 MET A N 1
ATOM 644 C CA . MET A 1 87 ? -6.406 -3.197 8.471 1.00 91.94 87 MET A CA 1
ATOM 645 C C . MET A 1 87 ? -5.919 -3.616 7.093 1.00 91.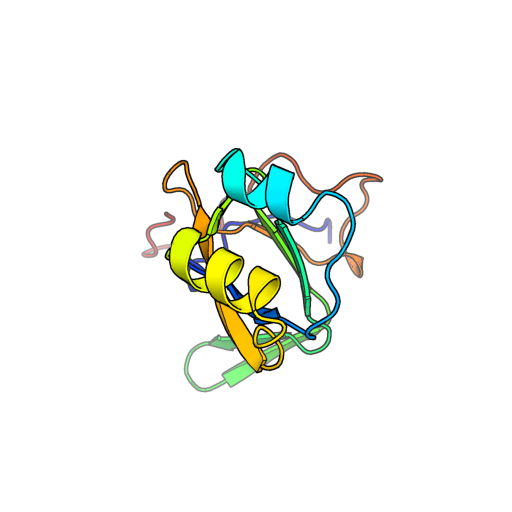94 87 MET A C 1
ATOM 647 O O . MET A 1 87 ? -4.711 -3.690 6.873 1.00 91.94 87 MET A O 1
ATOM 651 N N . LYS A 1 88 ? -6.846 -3.870 6.170 1.00 93.44 88 LYS A N 1
ATOM 652 C CA . LYS A 1 88 ? -6.533 -4.207 4.782 1.00 93.44 88 LYS A CA 1
ATOM 653 C C . LYS A 1 88 ? -6.919 -3.053 3.868 1.00 93.44 88 LYS A C 1
ATOM 655 O O . LYS A 1 88 ? -8.086 -2.663 3.808 1.00 93.44 88 LYS A O 1
ATOM 660 N N . PHE A 1 89 ? -5.927 -2.530 3.165 1.00 92.75 89 PHE A N 1
ATOM 661 C CA . PHE A 1 89 ? -6.055 -1.444 2.208 1.00 92.75 89 PHE A CA 1
ATOM 662 C C . PHE A 1 89 ? -6.029 -1.997 0.789 1.00 92.75 89 PHE A C 1
ATOM 664 O O . PHE A 1 89 ? -5.146 -2.789 0.442 1.00 92.75 89 PHE A O 1
ATOM 671 N N . VAL A 1 90 ? -6.988 -1.559 -0.021 1.00 93.75 90 VAL A N 1
ATOM 672 C CA . VAL A 1 90 ? -7.124 -1.950 -1.427 1.00 93.75 90 VAL A CA 1
ATOM 673 C C . VAL A 1 90 ? -7.195 -0.699 -2.310 1.00 93.75 90 VAL A C 1
ATOM 675 O O . VAL A 1 90 ? -7.879 0.255 -1.928 1.00 93.75 90 VAL A O 1
ATOM 678 N N . PRO A 1 91 ? -6.509 -0.665 -3.464 1.00 93.12 91 PRO A N 1
ATOM 679 C CA . PRO A 1 91 ? -6.646 0.398 -4.457 1.00 93.12 91 PRO A CA 1
ATOM 680 C C . PRO A 1 91 ? -8.104 0.630 -4.861 1.00 93.12 91 PRO A C 1
ATOM 682 O O . PRO A 1 91 ? -8.878 -0.319 -5.006 1.00 93.12 91 PRO A O 1
ATOM 685 N N . THR A 1 92 ? -8.503 1.892 -5.022 1.00 92.38 92 THR A N 1
ATOM 686 C CA . THR A 1 92 ? -9.881 2.247 -5.413 1.00 92.38 92 THR A CA 1
ATOM 687 C C . THR A 1 92 ? -10.098 2.225 -6.924 1.00 92.38 92 THR A C 1
ATOM 689 O O . THR A 1 92 ? -11.225 2.026 -7.370 1.00 92.38 92 THR A O 1
ATOM 692 N N . ASP A 1 93 ? -9.031 2.398 -7.705 1.00 89.38 93 ASP A N 1
ATOM 693 C CA . ASP A 1 93 ? -9.042 2.467 -9.171 1.00 89.38 93 ASP A CA 1
ATOM 694 C C . ASP A 1 93 ? -8.737 1.120 -9.851 1.00 89.38 93 ASP A C 1
ATOM 696 O O . ASP A 1 93 ? -8.724 1.030 -11.077 1.00 89.38 93 ASP A O 1
ATOM 700 N N . GLY A 1 94 ? -8.511 0.067 -9.059 1.00 85.50 94 GLY A N 1
ATOM 701 C CA . GLY A 1 94 ? -8.163 -1.268 -9.544 1.00 85.50 94 GLY A CA 1
ATOM 702 C C . GLY A 1 94 ? -6.719 -1.415 -10.028 1.00 85.50 94 GLY A C 1
ATOM 703 O O . GLY A 1 94 ? -6.349 -2.513 -10.442 1.00 85.50 94 GLY A O 1
ATOM 704 N N . SER A 1 95 ? -5.903 -0.358 -9.964 1.00 88.25 95 SER A N 1
ATOM 705 C CA . SER A 1 95 ? -4.475 -0.448 -10.266 1.00 88.25 95 SER A CA 1
ATOM 706 C C . SER A 1 95 ? -3.703 -1.084 -9.105 1.00 88.25 95 SER A C 1
ATOM 708 O O . SER A 1 95 ? -4.240 -1.291 -8.017 1.00 88.25 95 SER A O 1
ATOM 710 N N . LEU A 1 96 ? -2.448 -1.466 -9.340 1.00 90.31 96 LEU A N 1
ATOM 711 C CA . LEU A 1 96 ? -1.600 -2.055 -8.304 1.00 90.31 96 LEU A CA 1
ATOM 712 C C . LEU A 1 96 ? -0.807 -0.993 -7.551 1.00 90.31 96 LEU A C 1
ATOM 714 O O . LEU A 1 96 ? -0.599 0.128 -8.022 1.00 90.31 96 LEU A O 1
ATOM 718 N N . PHE A 1 97 ? -0.286 -1.378 -6.387 1.00 91.12 97 PHE A N 1
ATOM 719 C CA . PHE A 1 97 ? 0.662 -0.537 -5.673 1.00 9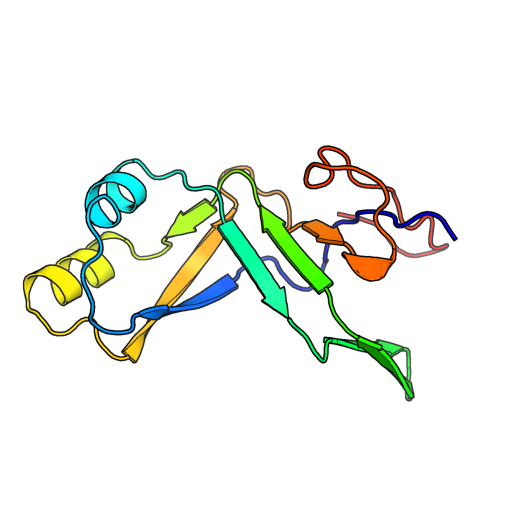1.12 97 PHE A CA 1
ATOM 720 C C . PHE A 1 97 ? 1.922 -0.300 -6.509 1.00 91.12 97 PHE A C 1
ATOM 722 O O . PHE A 1 97 ? 2.374 -1.156 -7.274 1.00 91.12 97 PHE A O 1
ATOM 729 N N . ARG A 1 98 ? 2.502 0.885 -6.345 1.00 91.81 98 ARG A N 1
ATOM 730 C CA . ARG A 1 98 ? 3.711 1.323 -7.035 1.00 91.81 98 ARG A CA 1
ATOM 731 C C . ARG A 1 98 ? 4.892 1.222 -6.088 1.00 91.81 98 ARG A C 1
ATOM 733 O O . ARG A 1 98 ? 4.763 1.575 -4.919 1.00 91.81 98 ARG A O 1
ATOM 740 N N . ALA A 1 99 ? 6.036 0.780 -6.588 1.00 91.38 99 ALA A N 1
ATOM 741 C CA . ALA A 1 99 ? 7.263 0.654 -5.820 1.00 91.38 99 ALA A CA 1
ATOM 742 C C . ALA A 1 99 ? 8.420 1.402 -6.482 1.00 91.38 99 ALA A C 1
ATOM 744 O O . ALA A 1 99 ? 8.567 1.390 -7.706 1.00 91.38 99 ALA A O 1
ATOM 745 N N . PHE A 1 100 ? 9.271 2.013 -5.663 1.00 91.44 100 PHE A N 1
ATOM 746 C CA . PHE A 1 100 ? 10.554 2.564 -6.093 1.00 91.44 100 PHE A CA 1
ATOM 747 C C . PHE A 1 100 ? 11.605 2.434 -4.987 1.00 91.44 100 PHE A C 1
ATOM 749 O O . PHE A 1 100 ? 11.277 2.287 -3.810 1.00 91.44 100 PHE A O 1
ATOM 756 N N . MET A 1 101 ? 12.881 2.499 -5.367 1.00 90.81 101 MET A N 1
ATOM 757 C CA . MET A 1 101 ? 13.999 2.538 -4.421 1.00 90.81 101 MET A CA 1
ATOM 758 C C . MET A 1 101 ? 14.368 3.993 -4.121 1.00 90.81 101 MET A C 1
ATOM 760 O O . MET A 1 101 ? 14.880 4.662 -5.026 1.00 90.81 101 MET A O 1
ATOM 764 N N . PRO A 1 102 ? 14.154 4.498 -2.892 1.00 89.50 102 PRO A N 1
ATOM 765 C CA . PRO A 1 102 ? 14.445 5.891 -2.554 1.00 89.50 102 PRO A CA 1
ATOM 766 C C . PRO A 1 102 ? 15.915 6.253 -2.783 1.00 89.50 102 PRO A C 1
ATOM 768 O O . PRO A 1 102 ? 16.195 7.299 -3.352 1.00 89.50 102 PRO A O 1
ATOM 771 N N . GLU A 1 103 ? 16.857 5.358 -2.472 1.00 87.62 103 GLU A N 1
ATOM 772 C CA . GLU A 1 103 ? 18.295 5.599 -2.680 1.00 87.62 103 GLU A CA 1
ATOM 773 C C . GLU A 1 103 ? 18.707 5.754 -4.153 1.00 87.62 103 GLU A C 1
ATOM 775 O O . GLU A 1 103 ? 19.800 6.234 -4.457 1.00 87.62 103 GLU A O 1
ATOM 780 N N . LYS A 1 104 ? 17.871 5.288 -5.087 1.00 86.38 104 LYS A N 1
ATOM 781 C CA . LYS A 1 104 ? 18.112 5.417 -6.531 1.00 86.38 104 LYS A CA 1
ATOM 782 C C . LYS A 1 104 ? 17.287 6.542 -7.149 1.00 86.38 104 LYS A C 1
ATOM 784 O O . LYS A 1 104 ? 17.543 6.914 -8.295 1.00 86.38 104 LYS A O 1
ATOM 789 N N . TRP A 1 105 ? 16.299 7.064 -6.428 1.00 86.69 105 TRP A N 1
ATOM 790 C CA . TRP A 1 105 ? 15.411 8.108 -6.910 1.00 86.69 105 TRP A CA 1
ATOM 791 C C . TRP A 1 105 ? 16.075 9.479 -6.785 1.00 86.69 105 TRP A C 1
ATOM 793 O O . TRP A 1 105 ? 16.604 9.831 -5.738 1.00 86.69 105 TRP A O 1
ATOM 803 N N . GLN A 1 106 ? 16.066 10.250 -7.872 1.00 79.06 106 GLN A N 1
ATOM 804 C CA . GLN A 1 106 ? 16.720 11.565 -7.930 1.00 79.06 106 GLN A CA 1
ATOM 805 C C . GLN A 1 106 ? 15.725 12.734 -7.828 1.00 79.06 106 GLN A C 1
ATOM 807 O O . GLN A 1 106 ? 16.141 13.889 -7.780 1.00 79.06 106 GLN A O 1
ATOM 812 N N . GLY A 1 107 ? 14.417 12.454 -7.816 1.00 75.38 107 GLY A N 1
ATOM 813 C CA . GLY A 1 107 ? 13.373 13.472 -7.716 1.00 75.38 107 GLY A CA 1
ATOM 814 C C . GLY A 1 107 ? 13.072 13.866 -6.263 1.00 75.38 107 GLY A C 1
ATOM 815 O O . GLY A 1 107 ? 13.177 13.022 -5.374 1.00 75.38 107 GLY A O 1
ATOM 816 N N . PRO A 1 108 ? 12.663 15.123 -6.005 1.00 72.12 108 PRO A N 1
ATOM 817 C CA . PRO A 1 108 ? 12.265 15.569 -4.667 1.00 72.12 108 PRO A CA 1
ATOM 818 C C . PRO A 1 108 ? 10.916 14.987 -4.211 1.00 72.12 108 PRO A C 1
ATOM 820 O O . PRO A 1 108 ? 10.628 14.966 -3.019 1.00 72.12 108 PRO A O 1
ATOM 823 N N . GLU A 1 109 ? 10.094 14.516 -5.150 1.00 78.44 109 GLU A N 1
ATOM 824 C CA . GLU A 1 109 ? 8.752 13.981 -4.909 1.00 78.44 109 GLU A CA 1
ATOM 825 C C . GLU A 1 109 ? 8.673 12.498 -5.293 1.00 78.44 109 GLU A C 1
ATOM 827 O O . GLU A 1 109 ? 9.443 12.059 -6.157 1.00 78.44 109 GLU A O 1
ATOM 832 N N . PRO A 1 110 ? 7.747 11.716 -4.702 1.00 73.81 110 PRO A N 1
ATOM 833 C CA . PRO A 1 110 ? 7.480 10.357 -5.150 1.00 73.81 110 PRO A CA 1
ATOM 834 C C . PRO A 1 110 ? 7.140 10.304 -6.653 1.00 73.81 110 PRO A C 1
ATOM 836 O O . PRO A 1 110 ? 6.485 11.211 -7.169 1.00 73.81 110 PRO A O 1
ATOM 839 N N . PRO A 1 111 ? 7.541 9.239 -7.364 1.00 81.44 111 PRO A N 1
ATOM 840 C CA . PRO A 1 111 ? 7.266 9.090 -8.789 1.00 81.44 111 PRO A CA 1
ATOM 841 C C . PRO A 1 111 ? 5.766 9.154 -9.106 1.00 81.44 111 PRO A C 1
ATOM 843 O O . PRO A 1 111 ? 4.976 8.370 -8.582 1.00 81.44 111 PRO A O 1
ATOM 846 N N . SER A 1 112 ? 5.362 10.024 -10.029 1.00 75.88 112 SER A N 1
ATOM 847 C CA . SER A 1 112 ? 3.978 10.079 -10.517 1.00 75.88 112 SER A CA 1
ATOM 848 C C . SER A 1 112 ? 3.684 9.040 -11.606 1.00 75.88 112 SER A C 1
ATOM 850 O O . SER A 1 112 ? 2.535 8.618 -11.752 1.00 75.88 112 SER A O 1
ATOM 852 N N . GLU A 1 113 ? 4.709 8.587 -12.330 1.00 81.94 113 GLU A N 1
ATOM 853 C CA . GLU A 1 113 ? 4.602 7.650 -13.451 1.00 81.94 113 GLU A CA 1
ATOM 854 C C . GLU A 1 113 ? 5.303 6.322 -13.152 1.00 81.94 113 GLU A C 1
ATOM 856 O O . GLU A 1 113 ? 6.358 6.272 -12.515 1.00 81.94 113 GLU A O 1
ATOM 861 N N . THR A 1 114 ? 4.718 5.230 -13.642 1.00 83.69 114 THR A N 1
ATOM 862 C CA . THR A 1 114 ? 5.314 3.893 -13.604 1.00 83.69 114 THR A CA 1
ATOM 863 C C . THR A 1 114 ? 6.054 3.606 -14.905 1.00 83.69 114 THR A C 1
ATOM 865 O O . THR A 1 114 ? 5.542 3.825 -15.999 1.00 83.69 114 THR A O 1
ATOM 868 N N . THR A 1 115 ? 7.260 3.070 -14.784 1.00 85.31 115 THR A N 1
ATOM 869 C CA . THR A 1 115 ? 8.064 2.529 -15.878 1.00 85.31 115 THR A CA 1
ATOM 870 C C . THR A 1 115 ? 7.746 1.048 -16.043 1.00 85.31 115 THR A C 1
ATOM 872 O O . THR A 1 115 ? 7.763 0.294 -15.064 1.00 85.31 115 THR A O 1
ATOM 875 N N . ARG A 1 116 ? 7.484 0.654 -17.289 1.00 82.00 116 ARG A N 1
ATOM 876 C CA . ARG A 1 116 ? 7.336 -0.741 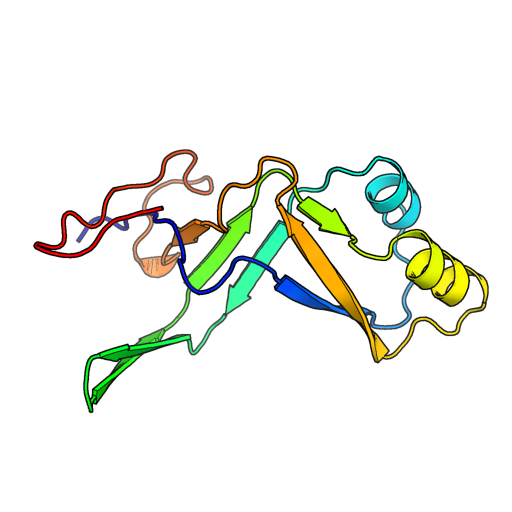-17.703 1.00 82.00 116 ARG A CA 1
ATOM 877 C C . ARG A 1 116 ? 8.630 -1.515 -17.451 1.00 82.00 116 ARG A C 1
ATOM 879 O O . ARG A 1 116 ? 9.724 -0.956 -17.509 1.00 82.00 116 ARG A O 1
ATOM 886 N N . TRP A 1 117 ? 8.505 -2.787 -17.112 1.00 78.88 117 TRP A N 1
ATOM 887 C CA . TRP A 1 117 ? 9.623 -3.713 -16.955 1.00 78.88 117 TRP A CA 1
ATOM 888 C C . TRP A 1 117 ? 10.171 -4.199 -18.300 1.00 78.88 117 TRP A C 1
ATOM 890 O O . TRP A 1 117 ? 11.349 -4.546 -18.371 1.00 78.88 117 TRP A O 1
ATOM 900 N N . ASP A 1 118 ? 9.328 -4.238 -19.336 1.00 81.69 118 ASP A N 1
ATOM 901 C CA . ASP A 1 118 ? 9.624 -4.713 -20.691 1.00 81.69 118 ASP A CA 1
ATOM 902 C C . ASP A 1 118 ? 10.274 -6.114 -20.701 1.00 81.69 118 ASP A C 1
ATOM 904 O O . ASP A 1 118 ? 11.150 -6.426 -21.512 1.00 81.69 118 ASP A O 1
ATOM 908 N N . LEU A 1 119 ? 9.839 -6.984 -19.779 1.00 75.06 119 LEU A N 1
ATOM 909 C CA . LEU A 1 119 ? 10.348 -8.349 -19.643 1.00 75.06 119 LEU A CA 1
ATOM 910 C C . LEU A 1 119 ? 9.706 -9.281 -20.690 1.00 75.06 119 LEU A C 1
ATOM 912 O O . LEU A 1 119 ? 8.488 -9.478 -20.673 1.00 75.06 119 LEU A O 1
ATOM 916 N N . PRO A 1 120 ? 10.493 -9.917 -21.584 1.00 77.31 120 PRO A N 1
ATOM 917 C CA . PRO A 1 120 ? 9.950 -10.814 -22.599 1.00 77.31 120 PRO A CA 1
ATOM 918 C C . PRO A 1 120 ? 9.166 -11.980 -21.989 1.00 77.31 120 PRO A C 1
ATOM 920 O O . PRO A 1 120 ? 9.664 -12.690 -21.117 1.00 77.31 120 PRO A O 1
ATOM 923 N N . GLY A 1 121 ? 7.947 -12.206 -22.485 1.00 74.38 121 GLY A N 1
ATOM 924 C CA . GLY A 1 121 ? 7.075 -13.285 -22.008 1.00 74.38 121 GLY A CA 1
ATOM 925 C C . GLY A 1 121 ? 6.370 -12.997 -20.679 1.00 74.38 121 GLY A C 1
ATOM 926 O O . GLY A 1 121 ? 5.671 -13.877 -20.179 1.00 74.38 121 GLY A O 1
ATOM 927 N N . PHE A 1 122 ? 6.515 -11.791 -20.124 1.00 69.44 122 PHE A N 1
ATOM 928 C CA . PHE A 1 122 ? 5.793 -11.352 -18.936 1.00 69.44 122 PHE A CA 1
ATOM 929 C C . PHE A 1 122 ? 4.762 -10.284 -19.313 1.00 69.44 122 PHE A C 1
ATOM 931 O O . PHE A 1 122 ? 5.092 -9.294 -19.964 1.00 69.44 122 PHE A O 1
ATOM 938 N N . PHE A 1 123 ? 3.506 -10.488 -18.916 1.00 70.00 123 PHE A N 1
ATOM 939 C CA . PHE A 1 123 ? 2.475 -9.464 -19.051 1.00 70.00 123 PHE A CA 1
ATOM 940 C C . PHE A 1 123 ? 2.494 -8.581 -17.811 1.00 70.00 123 PHE A C 1
ATOM 942 O O . PHE A 1 123 ? 2.286 -9.057 -16.698 1.00 70.00 123 PHE A O 1
ATOM 949 N N . GLU A 1 124 ? 2.757 -7.298 -18.022 1.00 69.25 124 GLU A N 1
ATOM 950 C CA . GLU A 1 124 ? 2.616 -6.298 -16.973 1.00 69.25 124 GLU A CA 1
ATOM 951 C C . GLU A 1 124 ? 1.137 -5.973 -16.734 1.00 69.25 124 GLU A C 1
ATOM 953 O O . GLU A 1 124 ? 0.379 -5.912 -17.709 1.00 69.25 124 GLU A O 1
ATOM 958 N N . PRO A 1 125 ? 0.741 -5.784 -15.465 1.00 61.53 125 PRO A N 1
ATOM 959 C CA . PRO A 1 125 ? -0.583 -5.296 -15.096 1.00 61.53 125 PRO A CA 1
ATOM 960 C C . PRO A 1 125 ? -0.810 -3.837 -15.510 1.00 61.53 125 PRO A C 1
ATOM 962 O O . PRO A 1 125 ? 0.179 -3.071 -15.608 1.00 61.53 125 PRO A O 1
#

Foldseek 3Di:
DAKFKAFDVVFQKDKDADQLDDDPCPLVCQVVFWAKDKDKDAFDWDDDPPDIGTPGIKIKIDRTKHWPPSPVLVVCSVVSNRHRPMTMIGGPVSGGIMMIHPVNHPDPDPDPDHDDPPDPPDDGD

pLDDT: mean 85.31, std 7.57, range [48.69, 93.75]

Secondary structure (DSSP, 8-state):
----EEE-TT-S-EEEE--S---TTHHHHHHHT-EEEEEEEEEEEEEETTEEEEEEEEEEEEEEEEETTHHHHHHHHHTT--TTPEEEEEESSSPPPEEE-GGG--SSS--SSPPP---TT----

Sequence (125 aa):
MDGKCSFFPDASTITANHTGADHPGFRETVTAGALSLQTQWDDFAIQIGNRKLMLGQIILFHPSVRLEDAETVLGKISAGQAAGTTMKFVPTDGSLFRAFMPEKWQGPEPPSETTRWDLPGFFEP

Radius of gyration: 16.57 Å; chains: 1; bounding box: 39×36×45 Å